Protein AF-A0A2N2PMY2-F1 (afdb_monomer_lite)

Sequence (166 aa):
MKKSNVLTLALCLGAASLAFAAEGQSTLGEQTTQTTVISSRGAGRGGRQASGLGAARLAALKKLTLTDEQKTKLDEIEKSWQEGFKTVQTDMIKMRQESGTTGTLDSRAKMRETLMALDKDVNTKIDAMLTPDQKKELEQQMTESEKMTPRRMRDRNTSAPAAKPE

Foldseek 3Di:
DDDDDDDDDDDDDDDDDDDDDDDDDDDDDDDDDDDDDDDDDDPPPPDPPPCPPLNVLLVLLVVDDDDPVLVVLSVVLVVVLVVLVVVLVVLVVVQCVVVNPQRDPVSVVVSVVSNVVSSVVSVVSNVVSDDPVRVVSSVVSVVVVVVPPDPPVVVVVPPDPPDDDD

pLDDT: mean 72.01, std 19.86, range [36.94, 95.69]

Structure (mmCIF, N/CA/C/O backbone):
data_AF-A0A2N2PMY2-F1
#
_entry.id   AF-A0A2N2PMY2-F1
#
loop_
_atom_site.group_PDB
_atom_site.id
_atom_site.type_symbol
_atom_site.label_atom_id
_atom_site.label_alt_id
_atom_site.label_comp_id
_atom_site.label_asym_id
_atom_site.label_entity_id
_atom_site.label_seq_id
_atom_site.pdbx_PDB_ins_code
_atom_site.Cartn_x
_atom_site.Cartn_y
_atom_site.Cartn_z
_atom_site.occupancy
_atom_site.B_iso_or_equiv
_atom_site.auth_seq_id
_atom_site.auth_comp_id
_atom_site.auth_asym_id
_atom_site.auth_atom_id
_atom_site.pdbx_PDB_model_num
ATOM 1 N N . MET A 1 1 ? -5.188 -40.160 10.493 1.00 41.31 1 MET A N 1
ATOM 2 C CA . MET A 1 1 ? -4.420 -39.998 11.748 1.00 41.31 1 MET A CA 1
ATOM 3 C C . MET A 1 1 ? -4.207 -38.511 11.990 1.00 41.31 1 MET A C 1
ATOM 5 O O . MET A 1 1 ? -3.710 -37.834 11.104 1.00 41.31 1 MET A O 1
ATOM 9 N N . LYS A 1 2 ? -4.684 -38.005 13.132 1.00 51.78 2 LYS A N 1
ATOM 10 C CA . LYS A 1 2 ? -4.637 -36.594 13.548 1.00 51.78 2 LYS A CA 1
ATOM 11 C C . LYS A 1 2 ? -3.333 -36.340 14.313 1.00 51.78 2 LYS A C 1
ATOM 13 O O . LYS A 1 2 ? -3.010 -37.145 15.182 1.00 51.78 2 LYS A O 1
ATOM 18 N N . LYS A 1 3 ? -2.632 -35.234 14.049 1.00 49.62 3 LYS A N 1
ATOM 19 C CA . LYS A 1 3 ? -1.657 -34.653 14.987 1.00 49.62 3 LYS A CA 1
ATOM 20 C C . LYS A 1 3 ? -1.834 -33.137 15.004 1.00 49.62 3 LYS A C 1
ATOM 22 O O . LYS A 1 3 ? -1.459 -32.447 14.064 1.00 49.62 3 LYS A O 1
ATOM 27 N N . SER A 1 4 ? -2.488 -32.675 16.061 1.00 52.38 4 SER A N 1
ATOM 28 C CA . SER A 1 4 ? -2.658 -31.274 16.425 1.00 52.38 4 SER A CA 1
ATOM 29 C C . SER A 1 4 ? -1.414 -30.831 17.190 1.00 52.38 4 SER A C 1
ATOM 31 O O . SER A 1 4 ? -1.088 -31.455 18.196 1.00 52.38 4 SER A O 1
ATOM 33 N N . ASN A 1 5 ? -0.751 -29.761 16.752 1.00 53.84 5 ASN A N 1
ATOM 34 C CA . ASN A 1 5 ? 0.289 -29.102 17.539 1.00 53.84 5 ASN A CA 1
ATOM 35 C C . ASN A 1 5 ? -0.282 -27.802 18.103 1.00 53.84 5 ASN A C 1
ATOM 37 O O . ASN A 1 5 ? -0.413 -26.800 17.407 1.00 53.84 5 ASN A O 1
ATOM 41 N N . VAL A 1 6 ? -0.658 -27.876 19.376 1.00 54.59 6 VAL A N 1
ATOM 42 C CA . VAL A 1 6 ? -0.894 -26.742 20.267 1.00 54.59 6 VAL A CA 1
ATOM 43 C C . VAL A 1 6 ? 0.475 -26.307 20.778 1.00 54.59 6 VAL A C 1
ATOM 45 O O . VAL A 1 6 ? 1.174 -27.130 21.367 1.00 54.59 6 VAL A O 1
ATOM 48 N N . LEU A 1 7 ? 0.864 -25.044 20.590 1.00 56.38 7 LEU A N 1
ATOM 49 C CA . LEU A 1 7 ? 1.899 -24.464 21.442 1.00 56.38 7 LEU A CA 1
ATOM 50 C C . LEU A 1 7 ? 1.668 -22.973 21.696 1.00 56.38 7 LEU A C 1
ATOM 52 O O . LEU A 1 7 ? 1.812 -22.115 20.831 1.00 56.38 7 LEU A O 1
ATOM 56 N N . THR A 1 8 ? 1.273 -22.744 22.939 1.00 49.06 8 THR A N 1
ATOM 57 C CA . THR A 1 8 ? 1.172 -21.514 23.712 1.00 49.06 8 THR A CA 1
ATOM 58 C C . THR A 1 8 ? 2.547 -20.869 23.916 1.00 49.06 8 THR A C 1
ATOM 60 O O . THR A 1 8 ? 3.460 -21.554 24.367 1.00 49.06 8 THR A O 1
ATOM 63 N N . LEU A 1 9 ? 2.688 -19.560 23.682 1.00 48.69 9 LEU A N 1
ATOM 64 C CA . LEU A 1 9 ? 3.747 -18.729 24.285 1.00 48.69 9 LEU A CA 1
ATOM 65 C C . LEU A 1 9 ? 3.313 -17.250 24.195 1.00 48.69 9 LEU A C 1
ATOM 67 O O . LEU A 1 9 ? 3.159 -16.716 23.105 1.00 48.69 9 LEU A O 1
ATOM 71 N N . ALA A 1 10 ? 2.770 -16.677 25.268 1.00 51.47 10 ALA A N 1
ATOM 72 C CA . ALA A 1 10 ? 3.466 -16.023 26.386 1.00 51.47 10 ALA A CA 1
ATOM 73 C C . ALA A 1 10 ? 3.803 -14.541 26.108 1.00 51.47 10 ALA A C 1
ATOM 75 O O . ALA A 1 10 ? 4.805 -14.189 25.498 1.00 51.47 10 ALA A O 1
ATOM 76 N N . LEU A 1 11 ? 2.879 -13.715 26.603 1.00 52.22 11 LEU A N 1
ATOM 77 C CA . LEU A 1 11 ? 2.981 -12.350 27.117 1.00 52.22 11 LEU A CA 1
ATOM 78 C C . LEU A 1 11 ? 4.396 -11.904 27.554 1.00 52.22 11 LEU A C 1
ATOM 80 O O . LEU A 1 11 ? 4.964 -12.504 28.462 1.00 52.22 11 LEU A O 1
ATOM 84 N N . CYS A 1 12 ? 4.869 -10.769 27.031 1.00 45.34 12 CYS A N 1
ATOM 85 C CA . CYS A 1 12 ? 5.844 -9.906 27.707 1.00 45.34 12 CYS A CA 1
ATOM 86 C C . CYS A 1 12 ? 5.437 -8.436 27.534 1.00 45.34 12 CYS A C 1
ATOM 88 O O . CYS A 1 12 ? 5.499 -7.884 26.437 1.00 45.34 12 CYS A O 1
ATOM 90 N N . LEU A 1 13 ? 5.013 -7.827 28.646 1.00 51.50 13 LEU A N 1
ATOM 91 C CA . LEU A 1 13 ? 4.901 -6.382 28.816 1.00 51.50 13 LEU A CA 1
ATOM 92 C C . LEU A 1 13 ? 6.290 -5.737 28.723 1.00 51.50 13 LEU A C 1
ATOM 94 O O . LEU A 1 13 ? 7.246 -6.236 29.313 1.00 51.50 13 LEU A O 1
ATOM 98 N N . GLY A 1 14 ? 6.370 -4.576 28.078 1.00 49.38 14 GLY A N 1
ATOM 99 C CA . GLY A 1 14 ? 7.548 -3.716 28.114 1.00 49.38 14 GLY A CA 1
ATOM 100 C C . GLY A 1 14 ? 7.174 -2.273 27.807 1.00 49.38 14 GLY A C 1
ATOM 101 O O . GLY A 1 14 ? 7.113 -1.880 26.648 1.00 49.38 14 GLY A O 1
ATOM 102 N N . ALA A 1 15 ? 6.897 -1.501 28.857 1.00 51.25 15 ALA A N 1
ATOM 103 C CA . ALA A 1 15 ? 6.740 -0.055 28.797 1.00 51.25 15 ALA A CA 1
ATOM 104 C C . ALA A 1 15 ? 8.112 0.622 28.656 1.00 51.25 15 ALA A C 1
ATOM 106 O O . ALA A 1 15 ? 9.041 0.284 29.388 1.00 51.25 15 ALA A O 1
ATOM 107 N N . ALA A 1 16 ? 8.219 1.617 27.776 1.00 53.38 16 ALA A N 1
ATOM 108 C CA . ALA A 1 16 ? 9.314 2.581 27.797 1.00 53.38 16 ALA A CA 1
ATOM 109 C C . ALA A 1 16 ? 8.811 3.947 27.316 1.00 53.38 16 ALA A C 1
ATOM 111 O O . ALA A 1 16 ? 8.631 4.196 26.126 1.00 53.38 16 ALA A O 1
ATOM 112 N N . SER A 1 17 ? 8.566 4.823 28.285 1.00 49.19 17 SER A N 1
ATOM 113 C CA . SER A 1 17 ? 8.314 6.247 28.101 1.00 49.19 17 SER A CA 1
ATOM 114 C C . SER A 1 17 ? 9.613 6.939 27.686 1.00 49.19 17 SER A C 1
ATOM 116 O O . SER A 1 17 ? 10.589 6.894 28.431 1.00 49.19 17 SER A O 1
ATOM 118 N N . LEU A 1 18 ? 9.621 7.628 26.545 1.00 53.59 18 LEU A N 1
ATOM 119 C CA . LEU A 1 18 ? 10.664 8.598 26.210 1.00 53.59 18 LEU A CA 1
ATOM 120 C C . LEU A 1 18 ? 10.003 9.929 25.863 1.00 53.59 18 LEU A C 1
ATOM 122 O O . LEU A 1 18 ? 9.352 10.085 24.834 1.00 53.59 18 LEU A O 1
ATOM 126 N N . ALA A 1 19 ? 10.161 10.872 26.789 1.00 48.91 19 ALA A N 1
ATOM 127 C CA . ALA A 1 19 ? 9.870 12.277 26.594 1.00 48.91 19 ALA A CA 1
ATOM 128 C C . ALA A 1 19 ? 10.857 12.853 25.572 1.00 48.91 19 ALA A C 1
ATOM 130 O O . ALA A 1 19 ? 12.068 12.703 25.732 1.00 48.91 19 ALA A O 1
ATOM 131 N N 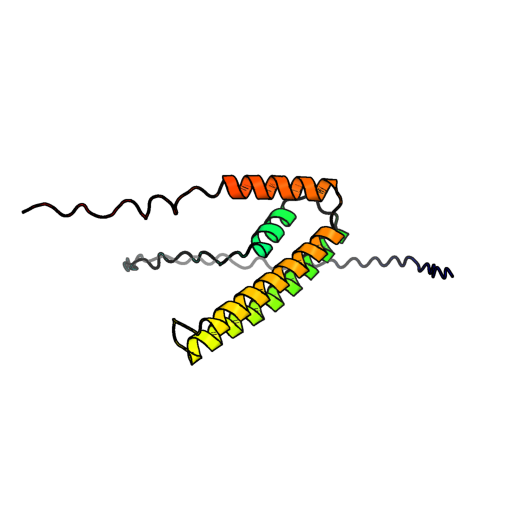. PHE A 1 20 ? 10.340 13.535 24.551 1.00 47.28 20 PHE A N 1
ATOM 132 C CA . PHE A 1 20 ? 11.148 14.367 23.670 1.00 47.28 20 PHE A CA 1
ATOM 133 C C . PHE A 1 20 ? 10.763 15.827 23.903 1.00 47.28 20 PHE A C 1
ATOM 135 O O . PHE A 1 20 ? 9.676 16.268 23.532 1.00 47.28 20 PHE A O 1
ATOM 142 N N . ALA A 1 21 ? 11.656 16.550 24.574 1.00 49.56 21 ALA A N 1
ATOM 143 C CA . ALA A 1 21 ? 11.679 18.001 24.596 1.00 49.56 21 ALA A CA 1
ATOM 144 C C . ALA A 1 21 ? 12.524 18.476 23.404 1.00 49.56 21 ALA A C 1
ATOM 146 O O . ALA A 1 21 ? 13.672 18.067 23.266 1.00 49.56 21 ALA A O 1
ATOM 147 N N . ALA A 1 22 ? 11.944 19.318 22.554 1.00 47.59 22 ALA A N 1
ATOM 148 C CA . ALA A 1 22 ? 12.631 20.121 21.542 1.00 47.59 22 ALA A CA 1
ATOM 149 C C . ALA A 1 22 ? 11.874 21.465 21.523 1.00 47.59 22 ALA A C 1
ATOM 151 O O . ALA A 1 22 ? 10.687 21.489 21.212 1.00 47.59 22 ALA A O 1
ATOM 152 N N . GLU A 1 23 ? 12.343 22.528 22.176 1.00 41.75 23 GLU A N 1
ATOM 153 C CA . GLU A 1 23 ? 13.516 23.364 21.881 1.00 41.75 23 GLU A CA 1
ATOM 154 C C . GLU A 1 23 ? 13.316 24.243 20.631 1.00 41.75 23 GLU A C 1
ATOM 156 O O . GLU A 1 23 ? 13.137 23.750 19.522 1.00 41.75 23 GLU A O 1
ATOM 161 N N . GLY A 1 24 ? 13.364 25.565 20.848 1.00 41.62 24 GLY A N 1
ATOM 162 C CA . GLY A 1 24 ? 13.806 26.538 19.844 1.00 41.62 24 GLY A CA 1
ATOM 163 C C . GLY A 1 24 ? 12.738 27.278 19.032 1.00 41.62 24 GLY A C 1
ATOM 164 O O . GLY A 1 24 ? 12.568 27.018 17.846 1.00 41.62 24 GLY A O 1
ATOM 165 N N . GLN A 1 25 ? 12.103 28.300 19.620 1.00 44.12 25 GLN A N 1
ATOM 166 C CA . GLN A 1 25 ? 11.559 29.426 18.849 1.00 44.12 25 GLN A CA 1
ATOM 167 C C . GLN A 1 25 ? 12.721 30.311 18.373 1.00 44.12 25 GLN A C 1
ATOM 169 O O . GLN A 1 25 ? 13.338 31.007 19.178 1.00 44.12 25 GLN A O 1
ATOM 174 N N . SER A 1 26 ? 12.986 30.322 17.067 1.00 40.59 26 SER A N 1
ATOM 175 C CA . SER A 1 26 ? 13.887 31.286 16.433 1.00 40.59 26 SER A CA 1
ATOM 176 C C . SER A 1 26 ? 13.110 32.263 15.551 1.00 40.59 26 SER A C 1
ATOM 178 O O . SER A 1 26 ? 12.557 31.902 14.518 1.00 40.59 26 SER A O 1
ATOM 180 N N . THR A 1 27 ? 13.125 33.514 16.017 1.00 36.94 27 THR A N 1
ATOM 181 C CA . THR A 1 27 ? 13.368 34.759 15.266 1.00 36.94 27 THR A CA 1
ATOM 182 C C . THR A 1 27 ? 12.469 35.103 14.075 1.00 36.94 27 THR A C 1
ATOM 184 O O . THR A 1 27 ? 12.632 34.601 12.965 1.00 36.94 27 THR A O 1
ATOM 187 N N . LEU A 1 28 ? 11.622 36.112 14.311 1.00 44.31 28 LEU A N 1
ATOM 188 C CA . LEU A 1 28 ? 11.096 37.032 13.304 1.00 44.31 28 LEU A CA 1
ATOM 189 C C . LEU A 1 28 ? 12.248 37.736 12.569 1.00 44.31 28 LEU A C 1
ATOM 191 O O . LEU A 1 28 ? 13.043 38.443 13.185 1.00 44.31 28 LEU A O 1
ATOM 195 N N . GLY A 1 29 ? 12.300 37.551 11.252 1.00 42.66 29 GLY A N 1
ATOM 196 C CA . GLY A 1 29 ? 13.111 38.326 10.321 1.00 42.66 29 GLY A CA 1
ATOM 197 C C . GLY A 1 29 ? 12.201 38.963 9.278 1.00 42.66 29 GLY A C 1
ATOM 198 O O . GLY A 1 29 ? 11.622 38.277 8.441 1.00 42.66 29 GLY A O 1
ATOM 199 N N . GLU A 1 30 ? 12.058 40.275 9.377 1.00 47.69 30 GLU A N 1
ATOM 200 C CA . GLU A 1 30 ? 11.347 41.159 8.462 1.00 47.69 30 GLU A CA 1
ATOM 201 C C . GLU A 1 30 ? 12.137 41.269 7.145 1.00 47.69 30 GLU A C 1
ATOM 203 O O . GLU A 1 30 ? 13.304 41.661 7.152 1.00 47.69 30 GLU A O 1
ATOM 208 N N . GLN A 1 31 ? 11.532 40.904 6.009 1.00 46.31 31 GLN A N 1
ATOM 209 C CA . GLN A 1 31 ? 12.077 41.223 4.686 1.00 46.31 31 GLN A CA 1
ATOM 210 C C . GLN A 1 31 ? 10.986 41.742 3.747 1.00 46.31 31 GLN A C 1
ATOM 212 O O . GLN A 1 31 ? 10.071 41.036 3.321 1.00 46.31 31 GLN A O 1
ATOM 217 N N . THR A 1 32 ? 11.146 43.022 3.433 1.00 45.38 32 THR A N 1
ATOM 218 C CA . THR A 1 32 ? 10.490 43.830 2.410 1.00 45.38 32 THR A CA 1
ATOM 219 C C . THR A 1 32 ? 10.443 43.121 1.056 1.00 45.38 32 THR A C 1
ATOM 221 O O . THR A 1 32 ? 11.474 42.787 0.475 1.00 45.38 32 THR A O 1
ATOM 224 N N . THR A 1 33 ? 9.240 42.932 0.516 1.00 40.31 33 THR A N 1
ATOM 225 C CA . THR A 1 33 ? 9.009 42.372 -0.821 1.00 40.31 33 THR A CA 1
ATOM 226 C C . THR A 1 33 ? 8.949 43.497 -1.854 1.00 40.31 33 THR A C 1
ATOM 228 O O . THR A 1 33 ? 8.004 44.282 -1.881 1.00 40.31 33 THR A O 1
ATOM 231 N N . GLN A 1 34 ? 9.953 43.568 -2.732 1.00 44.25 34 GLN A N 1
ATOM 232 C CA . GLN A 1 34 ? 9.821 44.249 -4.019 1.00 44.25 34 GLN A CA 1
ATOM 233 C C . GLN A 1 34 ? 9.182 43.283 -5.020 1.00 44.25 34 GLN A C 1
ATOM 235 O O . GLN A 1 34 ? 9.707 42.210 -5.317 1.00 44.25 34 GLN A O 1
ATOM 240 N N . THR A 1 35 ? 8.011 43.675 -5.507 1.00 42.78 35 THR A N 1
ATOM 241 C CA . THR A 1 35 ? 7.214 42.962 -6.501 1.00 42.78 35 THR A CA 1
ATOM 242 C C . THR A 1 35 ? 7.852 43.091 -7.883 1.00 42.78 35 THR A C 1
ATOM 244 O O . THR A 1 35 ? 7.684 44.107 -8.554 1.00 42.78 35 THR A O 1
ATOM 247 N N . THR A 1 36 ? 8.522 42.035 -8.342 1.00 43.72 36 THR A N 1
ATOM 248 C CA . THR A 1 36 ? 8.837 41.840 -9.765 1.00 43.72 36 THR A CA 1
ATOM 249 C C . THR A 1 36 ? 7.886 40.786 -10.319 1.00 43.72 36 THR A C 1
ATOM 251 O O . THR A 1 36 ? 7.997 39.598 -10.019 1.00 43.72 36 THR A O 1
ATOM 254 N N . VAL A 1 37 ? 6.915 41.232 -11.117 1.00 52.34 37 VAL A N 1
ATOM 255 C CA . VAL A 1 37 ? 5.946 40.374 -11.807 1.00 52.34 37 VAL A CA 1
ATOM 256 C C . VAL A 1 37 ? 6.659 39.648 -12.949 1.00 52.34 37 VAL A C 1
ATOM 258 O O . VAL A 1 37 ? 6.775 40.165 -14.056 1.00 52.34 37 VAL A O 1
ATOM 261 N N . ILE A 1 38 ? 7.150 38.438 -12.682 1.00 4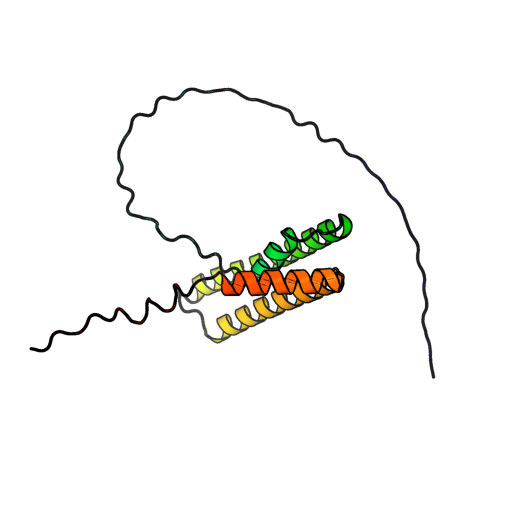8.97 38 ILE A N 1
ATOM 262 C CA . ILE A 1 38 ? 7.566 37.488 -13.719 1.00 48.97 38 ILE A CA 1
ATOM 263 C C . ILE A 1 38 ? 6.386 36.551 -13.961 1.00 48.97 38 ILE A C 1
ATOM 265 O O . ILE A 1 38 ? 6.032 35.727 -13.120 1.00 48.97 38 ILE A O 1
ATOM 269 N N . SER A 1 39 ? 5.767 36.694 -15.131 1.00 54.47 39 SER A N 1
ATOM 270 C CA . SER A 1 39 ? 4.718 35.815 -15.639 1.00 54.47 39 SER A CA 1
ATOM 271 C C . SER A 1 39 ? 5.247 34.385 -15.806 1.00 54.47 39 SER A C 1
ATOM 273 O O . SER A 1 39 ? 5.840 34.037 -16.832 1.00 54.47 39 SER A O 1
ATOM 275 N N . SER A 1 40 ? 5.025 33.534 -14.809 1.00 50.19 40 SER A N 1
ATOM 276 C CA . SER A 1 40 ? 5.233 32.094 -14.919 1.00 50.19 40 SER A CA 1
ATOM 277 C C . SER A 1 40 ? 4.101 31.480 -15.749 1.00 50.19 40 SER A C 1
ATOM 279 O O . SER A 1 40 ? 2.969 31.295 -15.304 1.00 50.19 40 SER A O 1
ATOM 281 N N . ARG A 1 41 ? 4.420 31.161 -17.011 1.00 47.16 41 ARG A N 1
ATOM 282 C CA . ARG A 1 41 ? 3.638 30.240 -17.847 1.00 47.16 41 ARG A CA 1
ATOM 283 C C . ARG A 1 41 ? 3.366 28.968 -17.047 1.00 47.16 41 ARG A C 1
ATOM 285 O O . ARG A 1 41 ? 4.285 28.351 -16.515 1.00 47.16 41 ARG A O 1
ATOM 292 N N . GLY A 1 42 ? 2.089 28.611 -16.962 1.00 49.25 42 GLY A N 1
ATOM 293 C CA . GLY A 1 42 ? 1.577 27.611 -16.042 1.00 49.25 42 GLY A CA 1
ATOM 294 C C . GLY A 1 42 ? 2.264 26.253 -16.154 1.00 49.25 42 GLY A C 1
ATOM 295 O O . GLY A 1 42 ? 2.027 25.492 -17.089 1.00 49.25 42 GLY A O 1
ATOM 296 N N . ALA A 1 43 ? 2.995 25.888 -15.105 1.00 41.75 43 ALA A N 1
ATOM 297 C CA . ALA A 1 43 ? 3.271 24.502 -14.749 1.00 41.75 43 ALA A CA 1
ATOM 298 C C . ALA A 1 43 ? 2.024 23.891 -14.078 1.00 41.75 43 ALA A C 1
ATOM 300 O O . ALA A 1 43 ? 2.055 23.379 -12.964 1.00 41.75 43 ALA A O 1
ATOM 301 N N . GLY A 1 44 ? 0.883 23.964 -14.765 1.00 48.09 44 GLY A N 1
ATOM 302 C CA . GLY A 1 44 ? -0.365 23.321 -14.370 1.00 48.09 44 GLY A CA 1
ATOM 303 C C . GLY A 1 44 ? -0.328 21.833 -14.699 1.0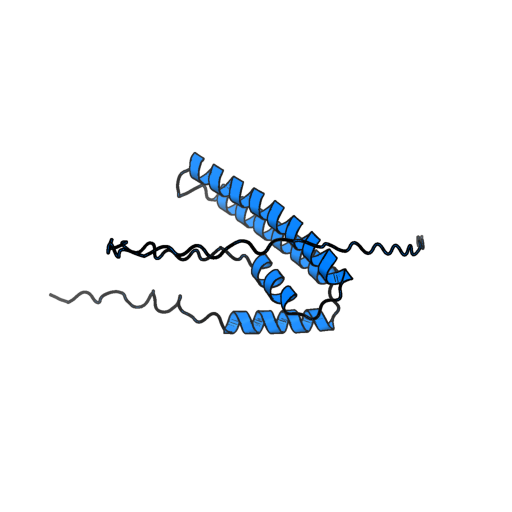0 48.09 44 GLY A C 1
ATOM 304 O O . GLY A 1 44 ? -1.129 21.345 -15.489 1.00 48.09 44 GLY A O 1
ATOM 305 N N . ARG A 1 45 ? 0.624 21.094 -14.128 1.00 43.16 45 ARG A N 1
ATOM 306 C CA . ARG A 1 45 ? 0.634 19.629 -14.174 1.00 43.16 45 ARG A CA 1
ATOM 307 C C . ARG A 1 45 ? 0.621 19.120 -12.744 1.00 43.16 45 ARG A C 1
ATOM 309 O O . ARG A 1 45 ? 1.576 18.522 -12.266 1.00 43.16 45 ARG A O 1
ATOM 316 N N . GLY A 1 46 ? -0.496 19.406 -12.069 1.00 38.84 46 GLY A N 1
ATOM 317 C CA . GLY A 1 46 ? -0.856 18.782 -10.804 1.00 38.84 46 GLY A CA 1
ATOM 318 C C . GLY A 1 46 ? -0.739 17.278 -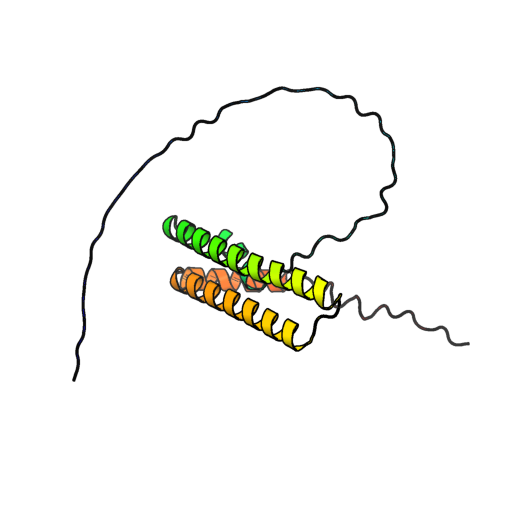10.982 1.00 38.84 46 GLY A C 1
ATOM 319 O O . GLY A 1 46 ? -1.519 16.667 -11.718 1.00 38.84 46 GLY A O 1
ATOM 320 N N . GLY A 1 47 ? 0.313 16.721 -10.389 1.00 39.12 47 GLY A N 1
ATOM 321 C CA . GLY A 1 47 ? 0.579 15.303 -10.391 1.00 39.12 47 GLY A CA 1
ATOM 322 C C . GLY A 1 47 ? -0.630 14.624 -9.788 1.00 39.12 47 GLY A C 1
ATOM 323 O O . GLY A 1 47 ? -0.812 14.623 -8.575 1.00 39.12 47 GLY A O 1
ATOM 324 N N . ARG A 1 48 ? -1.459 14.021 -10.641 1.00 45.00 48 ARG A N 1
ATOM 325 C CA . ARG A 1 48 ? -2.217 12.851 -10.229 1.00 45.00 48 ARG A CA 1
ATOM 326 C C . ARG A 1 48 ? -1.150 11.816 -9.916 1.00 45.00 48 ARG A C 1
ATOM 328 O O . ARG A 1 48 ? -0.740 11.073 -10.804 1.00 45.00 48 ARG A O 1
ATOM 335 N N . GLN A 1 49 ? -0.623 11.862 -8.689 1.00 45.03 49 GLN A N 1
ATOM 336 C CA . GLN A 1 49 ? 0.062 10.728 -8.099 1.00 45.03 49 GLN A CA 1
ATOM 337 C C . GLN A 1 49 ? -0.831 9.551 -8.432 1.00 45.03 49 GLN A C 1
ATOM 339 O O . GLN A 1 49 ? -2.035 9.592 -8.160 1.00 45.03 49 GLN A O 1
ATOM 344 N N . ALA A 1 50 ? -0.267 8.596 -9.159 1.00 42.50 50 ALA A N 1
ATOM 345 C CA . ALA A 1 50 ? -0.904 7.334 -9.441 1.00 42.50 50 ALA A CA 1
ATOM 346 C C . ALA A 1 50 ? -1.137 6.663 -8.084 1.00 42.50 50 ALA A C 1
ATOM 348 O O . ALA A 1 50 ? -0.327 5.870 -7.623 1.00 42.50 50 ALA A O 1
ATOM 349 N N . SER A 1 51 ? -2.196 7.079 -7.392 1.00 50.53 51 SER A N 1
ATOM 350 C CA . SER A 1 51 ? -2.687 6.424 -6.198 1.00 50.53 51 SER A CA 1
ATOM 351 C C . SER A 1 51 ? -3.300 5.143 -6.714 1.00 50.53 51 SER A C 1
ATOM 353 O O . SER A 1 51 ? -4.439 5.126 -7.179 1.00 50.53 51 SER A O 1
ATOM 355 N N . GLY A 1 52 ? -2.472 4.099 -6.742 1.00 62.56 52 GLY A N 1
ATOM 356 C CA . GLY A 1 52 ? -2.936 2.735 -6.911 1.00 62.56 52 GLY A CA 1
ATOM 357 C C . GLY A 1 52 ? -3.993 2.410 -5.858 1.00 62.56 52 GLY A C 1
ATOM 358 O O . GLY A 1 52 ? -4.149 3.126 -4.862 1.00 62.56 52 GLY A O 1
ATOM 359 N N . LEU A 1 53 ? -4.728 1.326 -6.088 1.00 61.59 53 LEU A N 1
ATOM 360 C CA . LEU A 1 53 ? -5.819 0.906 -5.214 1.00 61.59 53 LEU A CA 1
ATOM 361 C C . LEU A 1 53 ? -5.335 0.748 -3.757 1.00 61.59 53 LEU A C 1
ATOM 363 O O . LEU A 1 53 ? -6.043 1.143 -2.829 1.00 61.59 53 LEU A O 1
ATOM 367 N N . GLY A 1 54 ? -4.098 0.270 -3.563 1.00 71.94 54 GLY A N 1
ATOM 368 C CA . GLY A 1 54 ? -3.459 0.163 -2.249 1.00 71.94 54 GLY A CA 1
ATOM 369 C C . GLY A 1 54 ? -3.297 1.500 -1.514 1.00 71.94 54 GLY A C 1
ATOM 370 O O . GLY A 1 54 ? -3.616 1.590 -0.330 1.00 71.94 54 GLY A O 1
ATOM 371 N N . ALA A 1 55 ? -2.900 2.572 -2.206 1.00 76.62 55 ALA A N 1
ATOM 372 C CA . ALA A 1 55 ? -2.722 3.893 -1.592 1.00 76.62 55 ALA A CA 1
ATOM 373 C C . ALA A 1 55 ? -4.053 4.493 -1.111 1.00 76.62 55 ALA A C 1
ATOM 375 O O . ALA A 1 55 ? -4.126 5.083 -0.032 1.00 76.62 55 ALA A O 1
ATOM 376 N N . ALA A 1 56 ? -5.120 4.311 -1.894 1.00 82.12 56 ALA A N 1
ATOM 377 C CA . ALA A 1 56 ? -6.456 4.766 -1.521 1.00 82.12 56 ALA A CA 1
ATOM 378 C C . ALA A 1 56 ? -6.977 4.029 -0.277 1.00 82.12 56 ALA A C 1
ATOM 380 O O . ALA A 1 56 ? -7.531 4.659 0.626 1.00 82.12 56 ALA A O 1
ATOM 381 N N . ARG A 1 57 ? -6.745 2.711 -0.192 1.00 85.50 57 ARG A N 1
ATOM 382 C CA . ARG A 1 57 ? -7.137 1.906 0.973 1.00 85.50 57 ARG A CA 1
ATOM 383 C C . ARG A 1 57 ? -6.365 2.314 2.228 1.00 85.50 57 ARG A C 1
ATOM 385 O O . ARG A 1 57 ? -6.986 2.526 3.264 1.00 85.50 57 ARG A O 1
ATOM 392 N N . LEU A 1 58 ? -5.046 2.503 2.136 1.00 87.31 58 LEU A N 1
ATOM 393 C CA . LEU A 1 58 ? -4.227 3.000 3.253 1.00 87.31 58 LEU A CA 1
ATOM 394 C C . LEU A 1 58 ? -4.701 4.379 3.744 1.00 87.31 58 LEU A C 1
ATOM 396 O O . LEU A 1 58 ? -4.789 4.615 4.947 1.00 87.31 58 LEU A O 1
ATOM 400 N N . ALA A 1 59 ? -5.070 5.277 2.828 1.00 86.88 59 ALA A N 1
ATOM 401 C CA . ALA A 1 59 ? -5.611 6.586 3.185 1.00 86.88 59 ALA A CA 1
ATOM 402 C C . ALA A 1 59 ? -6.982 6.501 3.881 1.00 86.88 59 ALA A C 1
ATOM 404 O O . ALA A 1 59 ? -7.262 7.304 4.771 1.00 86.88 59 ALA A O 1
ATOM 405 N N . ALA A 1 60 ? -7.831 5.542 3.501 1.00 89.19 60 ALA A N 1
ATOM 406 C CA . ALA A 1 60 ? -9.109 5.301 4.168 1.00 89.19 60 ALA A CA 1
ATOM 407 C C . ALA A 1 60 ? -8.915 4.730 5.584 1.00 89.19 60 ALA A C 1
ATOM 409 O O . ALA A 1 60 ? -9.560 5.188 6.520 1.00 89.19 60 ALA A O 1
ATOM 410 N N . LEU A 1 61 ? -7.948 3.827 5.785 1.00 90.25 61 LEU A N 1
ATOM 411 C CA . LEU A 1 61 ? -7.628 3.281 7.112 1.00 90.25 61 LEU A CA 1
ATOM 412 C C . LEU A 1 61 ? -7.241 4.351 8.134 1.00 90.25 61 LEU A C 1
ATOM 414 O O . LEU A 1 61 ? -7.620 4.245 9.295 1.00 90.25 61 LEU A O 1
ATOM 418 N N . LYS A 1 62 ? -6.543 5.410 7.705 1.00 87.38 62 LYS A N 1
ATOM 419 C CA . LYS A 1 62 ? -6.173 6.542 8.575 1.00 87.38 62 LYS A CA 1
ATOM 420 C C . LYS A 1 62 ? -7.380 7.331 9.101 1.00 87.38 62 LYS A C 1
ATOM 422 O O . LYS A 1 62 ? -7.223 8.123 10.024 1.00 87.38 62 LYS A O 1
ATOM 427 N N . LYS A 1 63 ? -8.568 7.136 8.517 1.00 88.06 63 LYS A N 1
ATOM 428 C CA . LYS A 1 63 ? -9.829 7.751 8.959 1.00 88.06 63 LYS A CA 1
ATOM 429 C C . LYS A 1 63 ? -10.632 6.860 9.905 1.00 88.06 63 LYS A C 1
ATOM 431 O O . LYS A 1 63 ? -11.595 7.343 10.490 1.00 88.06 63 LYS A O 1
ATOM 436 N N . LEU A 1 64 ? -10.270 5.584 10.037 1.00 90.62 64 LEU A N 1
ATOM 437 C CA . LEU A 1 64 ? -10.916 4.664 10.966 1.00 90.62 64 LEU A CA 1
ATOM 438 C C . LEU A 1 64 ? -10.362 4.835 12.378 1.00 90.62 64 LEU A C 1
ATOM 440 O O . LEU A 1 64 ? -9.209 5.217 12.592 1.00 90.62 64 LEU A O 1
ATOM 444 N N . THR A 1 65 ? -11.179 4.469 13.356 1.00 92.31 65 THR A N 1
ATOM 445 C CA . THR A 1 65 ? -10.757 4.324 14.747 1.00 92.31 65 THR A CA 1
ATOM 446 C C . THR A 1 65 ? -9.959 3.026 14.907 1.00 92.31 65 THR A C 1
ATOM 448 O O . THR A 1 65 ? -10.491 1.946 15.164 1.00 92.31 65 THR A O 1
ATOM 451 N N . LEU A 1 66 ? -8.645 3.129 14.707 1.00 93.69 66 LEU A N 1
ATOM 452 C CA . LEU A 1 66 ? -7.692 2.038 14.926 1.00 93.69 66 LEU A CA 1
ATOM 453 C C . LEU A 1 66 ? -7.137 2.075 16.355 1.00 93.69 66 LEU A C 1
ATOM 455 O O . LEU A 1 66 ? -6.898 3.154 16.907 1.00 93.69 66 LEU A O 1
ATOM 459 N N . THR A 1 67 ? -6.884 0.901 16.935 1.00 95.62 67 THR A N 1
ATOM 460 C CA . THR A 1 67 ? -6.132 0.795 18.196 1.00 95.62 67 THR A CA 1
ATOM 461 C C . THR A 1 67 ? -4.664 1.169 17.980 1.00 95.62 67 THR A C 1
ATOM 463 O O . THR A 1 67 ? -4.171 1.143 16.851 1.00 95.62 67 THR A O 1
ATOM 466 N N . ASP A 1 68 ? -3.930 1.492 19.044 1.00 95.69 68 ASP A N 1
ATOM 467 C CA . ASP A 1 68 ? -2.516 1.869 18.907 1.00 95.69 68 ASP A CA 1
ATOM 468 C C . ASP A 1 68 ? -1.655 0.715 18.369 1.00 95.69 68 ASP A C 1
ATOM 470 O O . ASP A 1 68 ? -0.787 0.930 17.528 1.00 95.69 68 ASP A O 1
ATOM 474 N N . GLU A 1 69 ? -1.973 -0.530 18.736 1.00 94.31 69 GLU A N 1
ATOM 475 C CA . GLU A 1 69 ? -1.336 -1.718 18.153 1.00 94.31 69 GLU A CA 1
ATOM 476 C C . GLU A 1 69 ? -1.612 -1.855 16.647 1.00 94.31 69 GLU A C 1
ATOM 478 O O . GLU A 1 69 ? -0.723 -2.222 15.876 1.00 94.31 69 GLU A O 1
ATOM 483 N N . GLN A 1 70 ? -2.843 -1.560 16.210 1.00 94.38 70 GLN A N 1
ATOM 484 C CA . GLN A 1 70 ? -3.208 -1.570 14.792 1.00 94.38 70 GLN A CA 1
ATOM 485 C C . GLN A 1 70 ? -2.507 -0.440 14.028 1.00 94.38 70 GLN A C 1
ATOM 487 O O . GLN A 1 70 ? -2.076 -0.658 12.900 1.00 94.38 70 GLN A O 1
ATOM 492 N N . LYS A 1 71 ? -2.336 0.743 14.631 1.00 94.62 71 LYS A N 1
ATOM 493 C CA . LYS A 1 71 ? -1.587 1.852 14.016 1.00 94.62 71 LYS A CA 1
ATOM 494 C C . LYS A 1 71 ? -0.125 1.483 13.788 1.00 94.62 71 LYS A C 1
ATOM 496 O O . LYS A 1 71 ? 0.360 1.664 12.679 1.00 94.62 71 LYS A O 1
ATOM 501 N N . THR A 1 72 ? 0.543 0.883 14.774 1.00 95.62 72 THR A N 1
ATOM 502 C CA . THR A 1 72 ? 1.938 0.436 14.614 1.00 95.62 72 THR A CA 1
ATOM 503 C C . THR A 1 72 ? 2.078 -0.576 13.476 1.00 95.62 72 THR A C 1
ATOM 505 O O . THR A 1 72 ? 2.953 -0.437 12.624 1.00 95.62 72 THR A O 1
ATOM 508 N N . LYS A 1 73 ? 1.171 -1.561 13.394 1.00 94.44 73 LYS A N 1
ATOM 509 C CA . LYS A 1 73 ? 1.151 -2.527 12.281 1.00 94.44 73 LYS A CA 1
ATOM 510 C C . LYS A 1 73 ? 0.853 -1.858 10.940 1.00 94.44 73 LYS A C 1
ATOM 512 O O . LYS A 1 73 ? 1.439 -2.229 9.927 1.00 94.44 73 LYS A O 1
ATOM 517 N N . LEU A 1 74 ? -0.048 -0.876 10.917 1.00 93.88 74 LEU A N 1
ATOM 518 C CA . LEU A 1 74 ? -0.354 -0.111 9.712 1.00 93.88 74 LEU A CA 1
ATOM 519 C C . LEU A 1 74 ? 0.868 0.675 9.224 1.00 93.88 74 LEU A C 1
ATOM 521 O O . LEU A 1 74 ? 1.128 0.672 8.025 1.00 93.88 74 LEU A O 1
ATOM 525 N N . ASP A 1 75 ? 1.636 1.280 10.128 1.00 94.00 75 ASP A N 1
ATOM 526 C CA . ASP A 1 75 ? 2.862 2.005 9.787 1.00 94.00 75 ASP A CA 1
ATOM 527 C C . ASP A 1 75 ? 3.928 1.070 9.194 1.00 94.00 75 ASP A C 1
ATOM 529 O O . ASP A 1 75 ? 4.611 1.430 8.233 1.00 94.00 75 ASP A O 1
ATOM 533 N N . GLU A 1 76 ? 4.066 -0.150 9.719 1.00 94.81 76 GLU A N 1
ATOM 534 C CA . GLU A 1 76 ? 4.947 -1.179 9.149 1.00 94.81 76 GLU A CA 1
ATOM 535 C C . GLU A 1 76 ? 4.489 -1.611 7.748 1.00 94.81 76 GLU A C 1
ATOM 537 O O . GLU A 1 76 ? 5.300 -1.695 6.820 1.00 94.81 76 GLU A O 1
ATOM 542 N N . ILE A 1 77 ? 3.182 -1.834 7.569 1.00 92.56 77 ILE A N 1
ATOM 543 C CA . ILE A 1 77 ? 2.592 -2.160 6.265 1.00 92.56 77 ILE A CA 1
ATOM 544 C C . ILE A 1 77 ? 2.837 -1.012 5.279 1.00 92.56 77 ILE A C 1
ATOM 546 O O . ILE A 1 77 ? 3.302 -1.265 4.167 1.00 92.56 77 ILE A O 1
ATOM 550 N N . GLU A 1 78 ? 2.587 0.237 5.679 1.00 91.88 78 GLU A N 1
ATOM 551 C CA . GLU A 1 78 ? 2.797 1.423 4.846 1.00 91.88 78 GLU A CA 1
ATOM 552 C C . GLU A 1 78 ? 4.266 1.567 4.441 1.00 91.88 78 GLU A C 1
ATOM 554 O O . GLU A 1 78 ? 4.543 1.774 3.260 1.00 91.88 78 GLU A O 1
ATOM 559 N N . LYS A 1 79 ? 5.214 1.384 5.369 1.00 93.50 79 LYS A N 1
ATOM 560 C CA . LYS A 1 79 ? 6.652 1.394 5.052 1.00 93.50 79 LYS A CA 1
ATOM 561 C C . LYS A 1 79 ? 7.012 0.318 4.031 1.00 93.50 79 LYS A C 1
ATOM 563 O O . LYS A 1 79 ? 7.633 0.635 3.018 1.00 93.50 79 LYS A O 1
ATOM 568 N N . SER A 1 80 ? 6.562 -0.922 4.241 1.00 91.50 80 SER A N 1
ATOM 569 C CA . SER A 1 80 ? 6.844 -2.027 3.313 1.00 91.50 80 SER A CA 1
ATOM 570 C C . SER A 1 80 ? 6.259 -1.782 1.915 1.00 91.50 80 SER A C 1
ATOM 572 O O . SER A 1 80 ? 6.915 -2.034 0.902 1.00 91.50 80 SER A O 1
ATOM 574 N N . TRP A 1 81 ? 5.052 -1.211 1.844 1.00 91.00 81 TRP A N 1
ATOM 575 C CA . TRP A 1 81 ? 4.422 -0.827 0.586 1.00 91.00 81 TRP A CA 1
ATOM 576 C C . TRP A 1 81 ? 5.186 0.303 -0.102 1.00 91.00 81 TRP A C 1
ATOM 578 O O . TRP A 1 81 ? 5.449 0.220 -1.299 1.00 91.00 81 TRP A O 1
ATOM 588 N N . GLN A 1 82 ? 5.588 1.338 0.640 1.00 91.12 82 GLN A N 1
ATOM 589 C CA . GLN A 1 82 ? 6.368 2.453 0.103 1.00 91.12 82 GLN A CA 1
ATOM 590 C C . GLN A 1 82 ? 7.721 1.988 -0.446 1.00 91.12 82 GLN A C 1
ATOM 592 O O . GLN A 1 82 ? 8.142 2.461 -1.501 1.00 91.12 82 GLN A O 1
ATOM 597 N N . GLU A 1 83 ? 8.403 1.068 0.234 1.00 92.69 83 GLU A N 1
ATOM 598 C CA . GLU A 1 83 ? 9.657 0.475 -0.239 1.00 92.69 83 GLU A CA 1
ATOM 599 C C . GLU A 1 83 ? 9.450 -0.329 -1.526 1.00 92.69 83 GLU A C 1
ATOM 601 O O . GLU A 1 83 ? 10.135 -0.079 -2.521 1.00 92.69 83 GLU A O 1
ATOM 606 N N . GLY A 1 84 ? 8.453 -1.220 -1.557 1.00 90.50 84 GLY A N 1
ATOM 607 C CA . GLY A 1 84 ? 8.104 -1.972 -2.765 1.00 90.50 84 GLY A CA 1
ATOM 608 C C . GLY A 1 84 ? 7.724 -1.055 -3.930 1.00 90.50 84 GLY A C 1
ATOM 609 O O . GLY A 1 84 ? 8.186 -1.236 -5.058 1.00 90.50 84 GLY A O 1
ATOM 610 N N . PHE A 1 85 ? 6.951 -0.006 -3.653 1.00 90.12 85 PHE A N 1
ATOM 611 C CA . PHE A 1 85 ? 6.544 0.974 -4.651 1.00 90.12 85 PHE A CA 1
ATOM 612 C C . PHE A 1 85 ? 7.728 1.796 -5.181 1.00 90.12 85 PHE A C 1
ATOM 614 O O . PHE A 1 85 ? 7.810 2.027 -6.386 1.00 90.12 85 PHE A O 1
ATOM 621 N N . LYS A 1 86 ? 8.683 2.195 -4.327 1.00 91.62 86 LYS A N 1
ATOM 622 C CA . LYS A 1 86 ? 9.923 2.874 -4.755 1.00 91.62 86 LYS A CA 1
ATOM 623 C C . LYS A 1 86 ? 10.749 2.006 -5.698 1.00 91.62 86 LYS A C 1
ATOM 625 O O . LYS A 1 86 ? 11.292 2.532 -6.672 1.00 91.62 86 LYS A O 1
ATOM 630 N N . THR A 1 87 ? 10.821 0.699 -5.450 1.00 90.88 87 THR A N 1
ATOM 631 C CA . THR A 1 87 ? 11.488 -0.243 -6.359 1.00 90.88 87 THR A CA 1
ATOM 632 C C . THR A 1 87 ? 10.803 -0.246 -7.721 1.00 90.88 87 THR A C 1
ATOM 634 O O . THR A 1 87 ? 11.451 0.025 -8.729 1.00 90.88 87 THR A O 1
ATOM 637 N N . VAL A 1 88 ? 9.474 -0.403 -7.755 1.00 88.94 88 VAL A N 1
ATOM 638 C CA . VAL A 1 88 ? 8.703 -0.360 -9.010 1.00 88.94 88 VAL A CA 1
ATOM 639 C C . VAL A 1 88 ? 8.863 0.982 -9.733 1.00 88.94 88 VAL A C 1
ATOM 641 O O . VAL A 1 88 ? 9.008 1.024 -10.955 1.00 88.94 88 VAL A O 1
ATOM 644 N N . GLN A 1 89 ? 8.866 2.094 -8.997 1.00 88.38 89 GLN A N 1
ATOM 645 C CA . GLN A 1 89 ? 9.076 3.428 -9.553 1.00 88.38 89 GLN A CA 1
ATOM 646 C C . GLN A 1 89 ? 10.480 3.582 -10.153 1.00 88.38 89 GLN A C 1
ATOM 648 O O . GLN A 1 89 ? 10.639 4.183 -11.217 1.00 88.38 89 GLN A O 1
ATOM 653 N N . THR A 1 90 ? 11.496 3.031 -9.494 1.00 91.25 90 THR A N 1
ATOM 654 C CA . THR A 1 90 ? 12.876 3.036 -9.988 1.00 91.25 90 THR A CA 1
ATOM 655 C C . THR A 1 90 ? 12.990 2.215 -11.269 1.00 91.25 90 THR A C 1
ATOM 657 O O . THR A 1 90 ? 13.563 2.691 -12.250 1.00 91.25 90 THR A O 1
ATOM 660 N N . ASP A 1 91 ? 12.364 1.039 -11.309 1.00 87.00 91 ASP A N 1
ATOM 661 C CA . ASP A 1 91 ? 12.315 0.197 -12.505 1.00 87.00 91 ASP A CA 1
ATOM 662 C C . ASP A 1 91 ? 11.559 0.891 -13.647 1.00 87.00 91 ASP A C 1
ATOM 664 O O . ASP A 1 91 ? 12.001 0.865 -14.795 1.00 87.00 91 ASP A O 1
ATOM 668 N N . MET A 1 92 ? 10.469 1.607 -13.343 1.00 85.00 92 MET A N 1
ATOM 669 C CA . MET A 1 92 ? 9.767 2.473 -14.300 1.00 85.00 92 MET A CA 1
ATOM 670 C C . MET A 1 92 ? 10.688 3.513 -14.936 1.00 85.00 92 MET A C 1
ATOM 672 O O . MET A 1 92 ? 10.632 3.731 -16.149 1.00 85.00 92 MET A O 1
ATOM 676 N N . ILE A 1 93 ? 11.491 4.193 -14.116 1.00 87.94 93 ILE A N 1
ATOM 677 C CA . ILE A 1 93 ? 12.410 5.235 -14.578 1.00 87.94 93 ILE A CA 1
ATOM 678 C C . ILE A 1 93 ? 13.490 4.616 -15.466 1.00 87.94 93 ILE A C 1
ATOM 680 O O . ILE A 1 93 ? 13.708 5.123 -16.566 1.00 87.94 93 ILE A O 1
ATOM 684 N N . LYS A 1 94 ? 14.097 3.501 -15.041 1.00 88.38 94 LYS A N 1
ATOM 685 C CA . LYS A 1 94 ? 15.107 2.775 -15.826 1.00 88.38 94 LYS A CA 1
ATOM 686 C C . LYS A 1 94 ? 14.557 2.319 -17.174 1.00 88.38 94 LYS A C 1
ATOM 688 O O . LYS A 1 94 ? 15.116 2.660 -18.208 1.00 88.38 94 LYS A O 1
ATOM 693 N N . MET A 1 95 ? 13.389 1.675 -17.192 1.00 83.44 95 MET A N 1
ATOM 694 C CA . MET A 1 95 ? 12.757 1.246 -18.444 1.00 83.44 95 MET A CA 1
ATOM 695 C C . MET A 1 95 ? 12.438 2.418 -19.373 1.00 83.44 95 MET A C 1
ATOM 697 O O . MET A 1 95 ? 12.569 2.295 -20.589 1.00 83.44 95 MET A O 1
ATOM 701 N N . ARG A 1 96 ? 12.038 3.574 -18.827 1.00 84.50 96 ARG A N 1
ATOM 702 C CA . ARG A 1 96 ? 11.827 4.785 -19.630 1.00 84.50 96 ARG A CA 1
ATOM 703 C C . ARG A 1 96 ? 13.136 5.326 -20.213 1.00 84.50 96 ARG A C 1
ATOM 705 O O . ARG A 1 96 ? 13.115 5.864 -21.317 1.00 84.50 96 ARG A O 1
ATOM 712 N N . GLN A 1 97 ? 14.240 5.230 -19.480 1.00 86.38 97 GLN A N 1
ATOM 713 C CA . GLN A 1 97 ? 15.557 5.646 -19.962 1.00 86.38 97 GLN A CA 1
ATOM 714 C C . GLN A 1 97 ? 16.069 4.710 -21.064 1.00 86.38 97 GLN A C 1
ATOM 716 O O . GLN A 1 97 ? 16.550 5.191 -22.083 1.00 86.38 97 GLN A O 1
ATOM 721 N N . GLU A 1 98 ? 15.903 3.398 -20.897 1.00 84.25 98 GLU A N 1
ATOM 722 C CA . GLU A 1 98 ? 16.402 2.380 -21.832 1.00 84.25 98 GLU A CA 1
ATOM 723 C C . GLU A 1 98 ? 15.540 2.242 -23.095 1.00 84.25 98 GLU A C 1
ATOM 725 O O . GLU A 1 98 ? 16.060 2.072 -24.193 1.00 84.25 98 GLU A O 1
ATOM 730 N N . SER A 1 99 ? 14.212 2.313 -22.957 1.00 79.81 99 SER A N 1
ATOM 731 C CA . SER A 1 99 ? 13.254 2.032 -24.043 1.00 79.81 99 SER A CA 1
ATOM 732 C C . SER A 1 99 ? 12.531 3.279 -24.573 1.00 79.81 99 SER A C 1
ATOM 734 O O . SER A 1 99 ? 11.628 3.173 -25.406 1.00 79.81 99 SER A O 1
ATOM 736 N N . GLY A 1 100 ? 12.849 4.465 -24.048 1.00 75.75 100 GLY A N 1
ATOM 737 C CA . GLY A 1 100 ? 12.102 5.694 -24.313 1.00 75.75 100 GLY A CA 1
ATOM 738 C C . GLY A 1 100 ? 10.708 5.720 -23.663 1.00 75.75 100 GLY A C 1
ATOM 739 O O . GLY A 1 100 ? 10.382 4.976 -22.736 1.00 75.75 100 GLY A O 1
ATOM 740 N N . THR A 1 101 ? 9.831 6.612 -24.133 1.00 65.25 101 THR A N 1
ATOM 741 C CA . THR A 1 101 ? 8.511 6.864 -23.512 1.00 65.25 101 THR A CA 1
ATOM 742 C C . THR A 1 101 ? 7.531 5.687 -23.645 1.00 65.25 101 THR A C 1
ATOM 744 O O . THR A 1 101 ? 6.524 5.624 -22.933 1.00 65.25 101 THR A O 1
ATOM 747 N N . THR A 1 102 ? 7.826 4.740 -24.536 1.00 60.66 102 THR A N 1
ATOM 748 C CA . THR A 1 102 ? 6.904 3.711 -25.032 1.00 60.66 102 THR A CA 1
ATOM 749 C C . THR A 1 102 ? 7.305 2.287 -24.659 1.00 60.66 102 THR A C 1
ATOM 751 O O . THR A 1 102 ? 6.892 1.373 -25.361 1.00 60.66 102 THR A O 1
ATOM 754 N N . GLY A 1 103 ? 8.054 2.106 -23.557 1.00 68.69 103 GLY A N 1
ATOM 755 C CA . GLY A 1 103 ? 8.594 0.813 -23.099 1.00 68.69 103 GLY A CA 1
ATOM 756 C C . GLY A 1 103 ? 7.710 -0.403 -23.392 1.00 68.69 103 GLY A C 1
ATOM 757 O O . GLY A 1 103 ? 6.483 -0.298 -23.327 1.00 68.69 103 GLY A O 1
ATOM 758 N N . THR A 1 104 ? 8.347 -1.527 -23.734 1.00 77.75 104 THR A N 1
ATOM 759 C CA . THR A 1 104 ? 7.714 -2.710 -24.343 1.00 77.75 104 THR A CA 1
ATOM 760 C C . THR A 1 104 ? 6.465 -3.192 -23.594 1.00 77.75 104 THR A C 1
ATOM 762 O O . THR A 1 104 ? 6.335 -3.030 -22.377 1.00 77.75 104 THR A O 1
ATOM 765 N N . LEU A 1 105 ? 5.521 -3.793 -24.330 1.00 80.06 105 LEU A N 1
ATOM 766 C CA . LEU A 1 105 ? 4.274 -4.319 -23.758 1.00 80.06 105 LEU A CA 1
ATOM 767 C C . LEU A 1 105 ? 4.542 -5.305 -22.611 1.00 80.06 105 LEU A C 1
ATOM 769 O O . LEU A 1 105 ? 3.894 -5.205 -21.570 1.00 80.06 105 LEU A O 1
ATOM 773 N N . ASP A 1 106 ? 5.551 -6.163 -22.756 1.00 84.25 106 ASP A N 1
ATOM 774 C CA . ASP A 1 106 ? 5.946 -7.139 -21.735 1.00 84.25 106 ASP A CA 1
ATOM 775 C C . ASP A 1 106 ? 6.455 -6.473 -20.455 1.00 84.25 106 ASP A C 1
ATOM 777 O O . ASP A 1 106 ? 6.071 -6.852 -19.349 1.00 84.25 106 ASP A O 1
ATOM 781 N N . SER A 1 107 ? 7.275 -5.432 -20.586 1.00 82.19 107 SER A N 1
ATOM 782 C CA . SER A 1 107 ? 7.785 -4.659 -19.452 1.00 82.19 107 SER A CA 1
ATOM 783 C C . SER A 1 107 ? 6.663 -3.961 -18.679 1.00 82.19 107 SER A C 1
ATOM 785 O O . SER A 1 107 ? 6.654 -3.936 -17.447 1.00 82.19 107 SER A O 1
ATOM 787 N N . ARG A 1 108 ? 5.659 -3.442 -19.395 1.00 82.56 108 ARG A N 1
ATOM 788 C CA . ARG A 1 108 ? 4.460 -2.854 -18.779 1.00 82.56 108 ARG A CA 1
ATOM 789 C C . ARG A 1 108 ? 3.586 -3.906 -18.100 1.00 82.56 108 ARG A C 1
ATOM 791 O O . ARG A 1 108 ? 3.043 -3.631 -17.033 1.00 82.56 108 ARG A O 1
ATOM 798 N N . ALA A 1 109 ? 3.450 -5.090 -18.697 1.00 87.75 109 ALA A N 1
ATOM 799 C CA . ALA A 1 109 ? 2.696 -6.196 -18.114 1.00 87.75 109 ALA A CA 1
ATOM 800 C C . ALA A 1 109 ? 3.336 -6.671 -16.802 1.00 87.75 109 ALA A C 1
ATOM 802 O O . ALA A 1 109 ? 2.646 -6.728 -15.786 1.00 87.75 109 ALA A O 1
ATOM 803 N N . LYS A 1 110 ? 4.659 -6.884 -16.792 1.00 86.94 110 LYS A N 1
ATOM 804 C CA . LYS A 1 110 ? 5.416 -7.256 -15.585 1.00 86.94 110 LYS A CA 1
ATOM 805 C C . LYS A 1 110 ? 5.264 -6.228 -14.468 1.00 86.94 110 LYS A C 1
ATOM 807 O O . LYS A 1 110 ? 5.008 -6.587 -13.329 1.00 86.94 110 LYS A O 1
ATOM 812 N N . MET A 1 111 ? 5.355 -4.940 -14.789 1.00 85.62 111 MET A N 1
ATOM 813 C CA . MET A 1 111 ? 5.155 -3.871 -13.806 1.00 85.62 111 MET A CA 1
ATOM 814 C C . MET A 1 111 ? 3.727 -3.833 -13.251 1.00 85.62 111 MET A C 1
ATOM 816 O O . MET A 1 111 ? 3.510 -3.574 -12.071 1.00 85.62 111 MET A O 1
ATOM 820 N N . ARG A 1 112 ? 2.725 -4.081 -14.098 1.00 87.25 112 ARG A N 1
ATOM 821 C CA . ARG A 1 112 ? 1.341 -4.181 -13.633 1.00 87.25 112 ARG A CA 1
ATOM 822 C C . ARG A 1 112 ? 1.174 -5.358 -12.676 1.00 87.25 112 ARG A C 1
ATOM 824 O O . ARG A 1 112 ? 0.494 -5.216 -11.666 1.00 87.25 112 ARG A O 1
ATOM 831 N N . GLU A 1 113 ? 1.795 -6.488 -12.987 1.00 91.00 113 GLU A N 1
ATOM 832 C CA . GLU A 1 113 ? 1.782 -7.680 -12.145 1.00 91.00 113 GLU A CA 1
ATOM 833 C C . GLU A 1 113 ? 2.475 -7.435 -10.798 1.00 91.00 113 GLU A C 1
ATOM 835 O O . GLU A 1 113 ? 1.902 -7.767 -9.762 1.00 91.00 113 GLU A O 1
ATOM 840 N N . THR A 1 114 ? 3.637 -6.770 -10.777 1.00 89.19 114 THR A N 1
ATOM 841 C CA . THR A 1 114 ? 4.324 -6.430 -9.519 1.00 89.19 114 THR A CA 1
ATOM 842 C C . THR A 1 114 ? 3.504 -5.477 -8.657 1.00 89.19 114 THR A C 1
ATOM 844 O O . THR A 1 114 ? 3.396 -5.690 -7.451 1.00 89.19 114 THR A O 1
ATOM 847 N N . LEU A 1 115 ? 2.855 -4.474 -9.258 1.00 88.50 115 LEU A N 1
ATOM 848 C CA . LEU A 1 115 ? 1.937 -3.585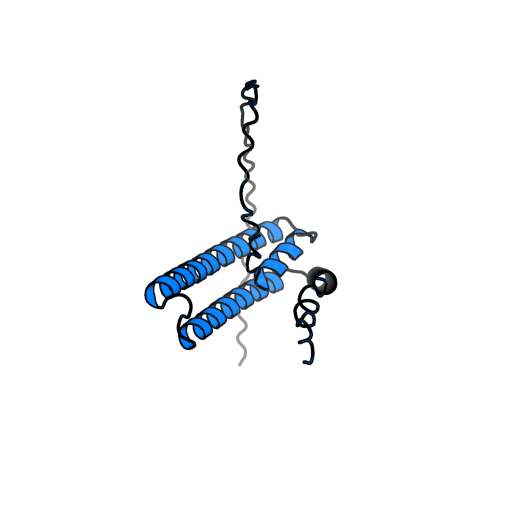 -8.538 1.00 88.50 115 LEU A CA 1
ATOM 849 C C . LEU A 1 115 ? 0.717 -4.334 -7.992 1.00 88.50 115 LEU A C 1
ATOM 851 O O . LEU A 1 115 ? 0.333 -4.112 -6.848 1.00 88.50 115 LEU A O 1
ATOM 855 N N . MET A 1 116 ? 0.123 -5.242 -8.772 1.00 89.81 116 MET A N 1
ATOM 856 C CA . MET A 1 116 ? -1.001 -6.066 -8.314 1.00 89.81 116 MET A CA 1
ATOM 857 C C . MET A 1 116 ? -0.606 -6.994 -7.163 1.00 89.81 116 MET A C 1
ATOM 859 O O . MET A 1 116 ? -1.379 -7.159 -6.221 1.00 89.81 116 MET A O 1
ATOM 863 N N . ALA A 1 117 ? 0.585 -7.590 -7.224 1.00 91.56 117 ALA A N 1
ATOM 864 C CA . ALA A 1 117 ? 1.109 -8.433 -6.156 1.00 91.56 117 ALA A CA 1
ATOM 865 C C . ALA A 1 117 ? 1.349 -7.624 -4.873 1.00 91.56 117 ALA A C 1
ATOM 867 O O . ALA A 1 117 ? 0.938 -8.061 -3.798 1.00 91.56 117 ALA A O 1
ATOM 868 N N . LEU A 1 118 ? 1.936 -6.428 -4.996 1.00 89.81 118 LEU A N 1
ATOM 869 C CA . LEU A 1 118 ? 2.164 -5.514 -3.877 1.00 89.81 118 LEU A CA 1
ATOM 870 C C . LEU A 1 118 ? 0.841 -5.080 -3.228 1.00 89.81 118 LEU A C 1
ATOM 872 O O . LEU A 1 118 ? 0.692 -5.164 -2.010 1.00 89.81 118 LEU A O 1
ATOM 876 N N . ASP A 1 119 ? -0.144 -4.680 -4.036 1.00 88.69 119 ASP A N 1
ATOM 877 C CA . ASP A 1 119 ? -1.472 -4.308 -3.542 1.00 88.69 119 ASP A CA 1
ATOM 878 C C . ASP A 1 119 ? -2.168 -5.500 -2.859 1.00 88.69 119 ASP A C 1
ATOM 880 O O . ASP A 1 119 ? -2.793 -5.338 -1.810 1.00 88.69 119 ASP A O 1
ATOM 884 N N . LYS A 1 120 ? -2.044 -6.718 -3.405 1.00 91.12 120 LYS A N 1
ATOM 885 C CA . LYS A 1 120 ? -2.631 -7.929 -2.810 1.00 91.12 120 LYS A CA 1
ATOM 886 C C . LYS A 1 120 ? -1.999 -8.283 -1.463 1.00 91.12 120 LYS A C 1
ATOM 888 O O . LYS A 1 120 ? -2.730 -8.646 -0.538 1.00 91.12 120 LYS A O 1
ATOM 893 N N . ASP A 1 121 ? -0.677 -8.186 -1.346 1.00 91.25 121 ASP A N 1
ATOM 894 C CA . ASP A 1 121 ? 0.041 -8.436 -0.091 1.00 91.25 121 ASP A CA 1
ATOM 895 C C . ASP A 1 121 ? -0.406 -7.455 1.001 1.00 91.25 121 ASP A C 1
ATOM 897 O O . ASP A 1 121 ? -0.824 -7.865 2.086 1.00 91.25 121 ASP A O 1
ATOM 901 N N . VAL A 1 122 ? -0.441 -6.160 0.674 1.00 90.88 122 VAL A N 1
ATOM 902 C CA . VAL A 1 122 ? -0.916 -5.113 1.587 1.00 90.88 122 VAL A CA 1
ATOM 903 C C . VAL A 1 122 ? -2.361 -5.343 2.008 1.00 90.88 122 VAL A C 1
ATOM 905 O O . VAL A 1 122 ? -2.658 -5.314 3.201 1.00 90.88 122 VAL A O 1
ATOM 908 N N . ASN A 1 123 ? -3.255 -5.633 1.061 1.00 90.69 123 ASN A N 1
ATOM 909 C CA . ASN A 1 123 ? -4.658 -5.906 1.371 1.00 90.69 123 ASN A CA 1
ATOM 910 C C . ASN A 1 123 ? -4.808 -7.110 2.308 1.00 90.69 123 ASN A C 1
ATOM 912 O O . ASN A 1 123 ? -5.575 -7.045 3.264 1.00 90.69 123 ASN A O 1
ATOM 916 N N . THR A 1 124 ? -4.031 -8.173 2.090 1.00 93.50 124 THR A N 1
ATOM 917 C CA . THR A 1 124 ? -4.055 -9.372 2.941 1.00 93.50 124 THR A CA 1
ATOM 918 C C . THR A 1 124 ? -3.611 -9.050 4.371 1.00 93.50 124 THR A C 1
ATOM 920 O O . THR A 1 124 ? -4.255 -9.475 5.330 1.00 93.50 124 THR A O 1
ATOM 923 N N . LYS A 1 125 ? -2.541 -8.260 4.530 1.00 93.31 125 LYS A N 1
ATOM 924 C CA . LYS A 1 125 ? -2.039 -7.830 5.847 1.00 93.31 125 LYS A CA 1
ATOM 925 C C . LYS A 1 125 ? -3.026 -6.913 6.570 1.00 93.31 125 LYS A C 1
ATOM 927 O O . LYS A 1 125 ? -3.257 -7.088 7.765 1.00 93.31 125 LYS A O 1
ATOM 932 N N . ILE A 1 126 ? -3.649 -5.983 5.845 1.00 92.50 126 ILE A N 1
ATOM 933 C CA . ILE A 1 126 ? -4.713 -5.120 6.376 1.00 92.50 126 ILE A CA 1
ATOM 934 C C . ILE A 1 126 ? -5.890 -5.972 6.854 1.00 92.50 126 ILE A C 1
ATOM 936 O O . ILE A 1 126 ? -6.346 -5.824 7.986 1.00 92.50 126 ILE A O 1
ATOM 940 N N . ASP A 1 127 ? -6.363 -6.904 6.031 1.00 92.94 127 ASP A N 1
ATOM 941 C CA . ASP A 1 127 ? -7.527 -7.721 6.365 1.00 92.94 127 ASP A CA 1
ATOM 942 C C . ASP A 1 127 ? -7.268 -8.654 7.553 1.00 92.94 127 ASP A C 1
ATOM 944 O O . ASP A 1 127 ? -8.199 -8.978 8.289 1.00 92.94 127 ASP A O 1
ATOM 948 N N . ALA A 1 128 ? -6.025 -9.077 7.774 1.00 95.06 128 ALA A N 1
ATOM 949 C CA . ALA A 1 128 ? -5.655 -9.852 8.955 1.00 95.06 128 ALA A CA 1
ATOM 950 C C . ALA A 1 128 ? -5.666 -9.018 10.253 1.00 95.06 128 ALA A C 1
ATOM 952 O O . ALA A 1 128 ? -5.840 -9.571 11.336 1.00 95.06 128 ALA A O 1
ATOM 953 N N . MET A 1 129 ? -5.480 -7.699 10.152 1.00 94.50 129 MET A N 1
ATOM 954 C CA . MET A 1 129 ? -5.395 -6.769 11.283 1.00 94.50 129 MET A CA 1
ATOM 955 C C . MET A 1 129 ? -6.757 -6.213 11.725 1.00 94.50 129 MET A C 1
ATOM 957 O O . MET A 1 129 ? -6.931 -5.881 12.900 1.00 94.50 129 MET A O 1
ATOM 961 N N . LEU A 1 130 ? -7.695 -6.052 10.791 1.00 94.00 130 LEU A N 1
ATOM 962 C CA . LEU A 1 130 ? -8.985 -5.413 11.054 1.00 94.00 130 LEU A CA 1
ATOM 963 C C . LEU A 1 130 ? -10.025 -6.384 11.612 1.00 94.00 130 LEU A C 1
ATOM 965 O O . LEU A 1 130 ? -10.129 -7.536 11.179 1.00 94.00 130 LEU A O 1
ATOM 969 N N . THR A 1 131 ? -10.878 -5.876 12.499 1.00 95.31 131 THR A N 1
ATOM 970 C CA . THR A 1 131 ? -12.084 -6.592 12.931 1.00 95.31 131 THR A CA 1
ATOM 971 C C . THR A 1 131 ? -13.133 -6.640 11.809 1.00 95.31 131 THR A C 1
ATOM 973 O O . THR A 1 131 ? -13.077 -5.838 10.871 1.00 95.31 131 THR A O 1
ATOM 976 N N . PRO A 1 132 ? -14.119 -7.556 11.872 1.00 95.00 132 PRO A N 1
ATOM 977 C CA . PRO A 1 132 ? -15.202 -7.605 10.887 1.00 95.00 132 PRO A CA 1
ATOM 978 C C . PRO A 1 132 ? -15.962 -6.277 10.747 1.00 95.00 132 PRO A C 1
ATOM 980 O O . PRO A 1 132 ? -16.273 -5.867 9.629 1.00 95.00 132 PRO A O 1
ATOM 983 N N . ASP A 1 133 ? -16.197 -5.576 11.859 1.00 93.94 133 ASP A N 1
ATOM 984 C CA . ASP A 1 133 ? -16.900 -4.289 11.859 1.00 93.94 133 ASP A CA 1
ATOM 985 C C . ASP A 1 133 ? -16.067 -3.188 11.187 1.00 93.94 133 ASP A C 1
ATOM 987 O O . ASP A 1 133 ? -16.572 -2.472 10.322 1.00 93.94 133 ASP A O 1
ATOM 991 N N . GLN A 1 134 ? -14.763 -3.119 11.485 1.00 93.94 134 GLN A N 1
ATOM 992 C CA . GLN A 1 134 ? -13.842 -2.173 10.841 1.00 93.94 134 GLN A CA 1
ATOM 993 C C . GLN A 1 134 ? -13.715 -2.424 9.330 1.00 93.94 134 GLN A C 1
ATOM 995 O O . GLN A 1 134 ? -13.614 -1.478 8.552 1.00 93.94 134 GLN A O 1
ATOM 1000 N N . LYS A 1 135 ? -13.749 -3.689 8.884 1.00 93.31 135 LYS A N 1
ATOM 1001 C CA . LYS A 1 135 ? -13.741 -4.029 7.447 1.00 93.31 135 LYS A CA 1
ATOM 1002 C C . LYS A 1 135 ? -14.967 -3.483 6.729 1.00 93.31 135 LYS A C 1
ATOM 1004 O O . LYS A 1 135 ? -14.843 -2.941 5.632 1.00 93.31 135 LYS A O 1
ATOM 1009 N N . LYS A 1 136 ? -16.139 -3.607 7.354 1.00 93.81 136 LYS A N 1
ATOM 1010 C CA . LYS A 1 136 ? -17.396 -3.100 6.803 1.00 93.81 136 LYS A CA 1
ATOM 1011 C C . LYS A 1 136 ? -17.380 -1.575 6.696 1.00 93.81 136 LYS A C 1
ATOM 1013 O O . LYS A 1 136 ? -17.806 -1.035 5.678 1.00 93.81 136 LYS A O 1
ATOM 1018 N N . GLU A 1 137 ? -16.862 -0.887 7.710 1.00 92.94 137 GLU A N 1
ATOM 1019 C CA . GLU A 1 137 ? -16.716 0.572 7.682 1.00 92.94 137 GLU A CA 1
ATOM 1020 C C . GLU A 1 137 ? -15.721 1.020 6.601 1.00 92.94 137 GLU A C 1
ATOM 1022 O O . GLU A 1 137 ? -16.015 1.931 5.825 1.00 92.94 137 GLU A O 1
ATOM 1027 N N . LEU A 1 138 ? -14.584 0.327 6.472 1.00 92.12 138 LEU A N 1
ATOM 1028 C CA . LEU A 1 138 ? -13.607 0.582 5.413 1.00 92.12 138 LEU A CA 1
ATOM 1029 C C . LEU A 1 138 ? -14.232 0.466 4.016 1.00 92.12 138 LEU A C 1
ATOM 1031 O O . LEU A 1 138 ? -14.016 1.325 3.162 1.00 92.12 138 LEU A O 1
ATOM 1035 N N . GLU A 1 139 ? -15.015 -0.585 3.775 1.00 90.81 139 GLU A N 1
ATOM 1036 C CA . GLU A 1 139 ? -15.684 -0.818 2.492 1.00 90.81 139 GLU A CA 1
ATOM 1037 C C . GLU A 1 139 ? -16.730 0.264 2.182 1.00 90.81 139 GLU A C 1
ATOM 1039 O O . GLU A 1 139 ? -16.823 0.736 1.044 1.00 90.81 139 GLU A O 1
ATOM 1044 N N . GLN A 1 140 ? -17.468 0.726 3.197 1.00 90.69 140 GLN A N 1
ATOM 1045 C CA . GLN A 1 140 ? -18.398 1.850 3.064 1.00 90.69 140 GLN A CA 1
ATOM 1046 C C . GLN A 1 140 ? -17.669 3.145 2.695 1.00 90.69 140 GLN A C 1
ATOM 1048 O O . GLN A 1 140 ? -18.058 3.800 1.725 1.00 90.69 140 GLN A O 1
ATOM 1053 N N . GLN A 1 141 ? -16.578 3.474 3.393 1.00 88.00 141 GLN A N 1
ATOM 1054 C CA . GLN A 1 141 ? -15.766 4.657 3.092 1.00 88.00 141 GLN A CA 1
ATOM 1055 C C . GLN A 1 141 ? -15.162 4.594 1.682 1.00 88.00 141 GLN A C 1
ATOM 1057 O O . GLN A 1 141 ? -15.152 5.592 0.958 1.00 88.00 141 GLN A O 1
ATOM 1062 N N . MET A 1 142 ? -14.687 3.418 1.257 1.00 86.38 142 MET A N 1
ATOM 1063 C CA . MET A 1 142 ? -14.172 3.219 -0.099 1.00 86.38 142 MET A CA 1
ATOM 1064 C C . MET A 1 142 ? -15.267 3.430 -1.149 1.00 86.38 142 MET A C 1
ATOM 1066 O O . MET A 1 142 ? -15.068 4.195 -2.093 1.00 86.38 142 MET A O 1
ATOM 1070 N N . THR A 1 143 ? -16.441 2.831 -0.950 1.00 86.81 143 THR A N 1
ATOM 1071 C CA . THR A 1 143 ? -17.597 2.979 -1.846 1.00 86.81 143 THR A CA 1
ATOM 1072 C C . THR A 1 143 ? -18.054 4.437 -1.949 1.00 86.81 143 THR A C 1
ATOM 1074 O O . THR A 1 143 ? -18.417 4.915 -3.025 1.00 86.81 143 THR A O 1
ATOM 1077 N N . GLU A 1 144 ? -18.040 5.174 -0.838 1.00 84.88 144 GLU A N 1
ATOM 1078 C CA . GLU A 1 144 ? -18.370 6.599 -0.822 1.00 84.88 144 GLU A CA 1
ATOM 1079 C C . GLU A 1 144 ? -17.330 7.428 -1.587 1.00 84.88 144 GLU A C 1
ATOM 1081 O O . GLU A 1 144 ? -17.688 8.260 -2.424 1.00 84.88 144 GLU A O 1
ATOM 1086 N N . SER A 1 145 ? -16.040 7.143 -1.389 1.00 78.19 145 SER A N 1
ATOM 1087 C CA . SER A 1 145 ? -14.948 7.819 -2.099 1.00 78.19 145 SER A CA 1
ATOM 1088 C C . SER A 1 145 ? -14.968 7.575 -3.616 1.00 78.19 145 SER A C 1
ATOM 1090 O O . SER A 1 145 ? -14.680 8.483 -4.403 1.00 78.19 145 SER A O 1
ATOM 1092 N N . GLU A 1 146 ? -15.381 6.379 -4.042 1.00 77.38 146 GLU A N 1
ATOM 1093 C CA . GLU A 1 146 ? -15.564 6.036 -5.451 1.00 77.38 146 GLU A CA 1
ATOM 1094 C C . GLU A 1 146 ? -16.724 6.829 -6.066 1.00 77.38 146 GLU A C 1
ATOM 1096 O O . GLU A 1 146 ? -16.591 7.402 -7.146 1.00 77.38 146 GLU A O 1
ATOM 1101 N N . LYS A 1 147 ? -17.844 6.968 -5.347 1.00 77.31 147 LYS A N 1
ATOM 1102 C CA . LYS A 1 147 ? -18.975 7.801 -5.794 1.00 77.31 147 LYS A CA 1
ATOM 1103 C C . LYS A 1 147 ? -18.609 9.283 -5.874 1.00 77.31 147 LYS A C 1
ATOM 1105 O O . LYS A 1 147 ? -19.132 9.999 -6.728 1.00 77.31 147 LYS A O 1
ATOM 1110 N N . MET A 1 148 ? -17.716 9.741 -4.996 1.00 65.69 148 MET A N 1
ATOM 1111 C CA . MET A 1 148 ? -17.328 11.144 -4.889 1.00 65.69 148 MET A CA 1
ATOM 1112 C C . MET A 1 148 ? -16.238 11.563 -5.877 1.00 65.69 148 MET A C 1
ATOM 1114 O O . MET A 1 148 ? -16.001 12.759 -6.012 1.00 65.69 148 MET A O 1
ATOM 1118 N N . THR A 1 149 ? -15.596 10.640 -6.606 1.00 61.72 149 THR A N 1
ATOM 1119 C CA . THR A 1 149 ? -14.735 11.004 -7.742 1.00 61.72 149 THR A CA 1
ATOM 1120 C C . THR A 1 149 ? -15.622 11.296 -8.953 1.00 61.72 149 THR A C 1
ATOM 1122 O O . THR A 1 149 ? -15.999 10.388 -9.698 1.00 61.72 149 THR A O 1
ATOM 1125 N N . PRO A 1 150 ? -16.001 12.564 -9.208 1.00 51.72 150 PRO A N 1
ATOM 1126 C CA . PRO A 1 150 ? -16.939 12.851 -10.271 1.00 51.72 150 PRO A CA 1
ATOM 1127 C C . PRO A 1 150 ? -16.194 12.606 -11.578 1.00 51.72 150 PRO A C 1
ATOM 1129 O O . PRO A 1 150 ? -15.093 13.131 -11.754 1.00 51.72 150 PRO A O 1
ATOM 1132 N N . ARG A 1 151 ? -16.789 11.783 -12.449 1.00 52.50 151 ARG A N 1
ATOM 1133 C CA . ARG A 1 151 ? -17.005 11.875 -13.915 1.00 52.50 151 ARG A CA 1
ATOM 1134 C C . ARG A 1 151 ? -16.274 12.932 -14.779 1.00 52.50 151 ARG A C 1
ATOM 1136 O O . ARG A 1 151 ? -16.580 13.025 -15.959 1.00 52.50 151 ARG A O 1
ATOM 1143 N N . ARG A 1 152 ? -15.247 13.646 -14.316 1.00 52.22 152 ARG A N 1
ATOM 1144 C CA . ARG A 1 152 ? -14.423 14.600 -15.080 1.00 52.22 152 ARG A CA 1
ATOM 1145 C C . ARG A 1 152 ? -13.633 13.943 -16.221 1.00 52.22 152 ARG A C 1
ATOM 1147 O O . ARG A 1 152 ? -12.983 14.641 -16.988 1.00 52.22 152 ARG A O 1
ATOM 1154 N N . MET A 1 153 ? -13.678 12.614 -16.336 1.00 52.41 153 MET A N 1
ATOM 1155 C CA . MET A 1 153 ? -13.176 11.870 -17.495 1.00 52.41 153 MET A CA 1
ATOM 1156 C C . MET A 1 153 ? -14.213 11.720 -18.619 1.00 52.41 153 MET A C 1
ATOM 1158 O O . MET A 1 153 ? -13.816 11.468 -19.751 1.00 52.41 153 MET A O 1
ATOM 1162 N N . ARG A 1 154 ? -15.521 11.868 -18.350 1.00 52.47 154 ARG A N 1
ATOM 1163 C CA . ARG A 1 154 ? -16.562 11.607 -19.359 1.00 52.47 154 ARG A CA 1
ATOM 1164 C C . ARG A 1 154 ? -16.800 12.797 -20.292 1.00 52.47 154 ARG A C 1
ATOM 1166 O O . ARG A 1 154 ? -17.043 12.582 -21.472 1.00 52.47 154 ARG A O 1
ATOM 1173 N N . ASP A 1 155 ? -16.598 14.020 -19.807 1.00 54.06 155 ASP A N 1
ATOM 1174 C CA . ASP A 1 155 ? -16.862 15.236 -20.594 1.00 54.06 155 ASP A CA 1
ATOM 1175 C C . ASP A 1 155 ? -15.701 15.653 -21.515 1.00 54.06 155 ASP A C 1
ATOM 1177 O O . ASP A 1 155 ? -15.838 16.585 -22.299 1.00 54.06 155 ASP A O 1
ATOM 1181 N N . ARG A 1 156 ? -14.549 14.963 -21.476 1.00 56.09 156 ARG A N 1
ATOM 1182 C CA . ARG A 1 156 ? -13.442 15.232 -22.417 1.00 56.09 156 ARG A CA 1
ATOM 1183 C C . ARG A 1 156 ? -13.596 14.562 -23.779 1.00 56.09 156 ARG A C 1
ATOM 1185 O O . ARG A 1 156 ? -12.851 14.916 -24.684 1.00 56.09 156 ARG A O 1
ATOM 1192 N N . ASN A 1 157 ? -14.517 13.607 -23.929 1.00 54.31 157 ASN A N 1
ATOM 1193 C CA . ASN A 1 157 ? -14.659 12.837 -25.168 1.00 54.31 157 ASN A CA 1
ATOM 1194 C C . ASN A 1 157 ? -15.819 13.308 -26.065 1.00 54.31 157 ASN A C 1
ATOM 1196 O O . ASN A 1 157 ? -16.041 12.722 -27.117 1.00 54.31 157 ASN A O 1
ATOM 1200 N N . THR A 1 158 ? -16.563 14.345 -25.666 1.00 57.94 158 THR A N 1
ATOM 1201 C CA . THR A 1 158 ? -17.686 14.895 -26.450 1.00 57.94 158 THR A CA 1
ATOM 1202 C C . THR A 1 158 ? -17.419 16.284 -27.028 1.00 57.94 158 THR A C 1
ATOM 1204 O O . THR A 1 158 ? -18.202 16.754 -27.844 1.00 57.94 158 THR A O 1
ATOM 1207 N N . SER A 1 159 ? -16.297 16.933 -26.697 1.00 57.62 159 SER A N 1
ATOM 1208 C CA . SER A 1 159 ? -15.886 18.203 -27.311 1.00 57.62 159 SER A CA 1
ATOM 1209 C C . SER A 1 159 ? -15.010 17.985 -28.555 1.00 57.62 159 SER A C 1
ATOM 1211 O O . SER A 1 159 ? -13.920 18.549 -28.657 1.00 57.62 159 SER A O 1
ATOM 1213 N N . ALA A 1 160 ? -15.449 17.134 -29.485 1.00 64.31 160 ALA A N 1
ATOM 1214 C CA . ALA A 1 160 ? -14.914 17.160 -30.843 1.00 64.31 160 ALA A CA 1
ATOM 1215 C C . ALA A 1 160 ? -15.496 18.406 -31.541 1.00 64.31 160 ALA A C 1
ATOM 1217 O O . ALA A 1 160 ? -16.721 18.548 -31.565 1.00 64.31 160 ALA A O 1
ATOM 1218 N N . PRO A 1 161 ? -14.679 19.340 -32.063 1.00 61.94 161 PRO A N 1
ATOM 1219 C CA . PRO A 1 161 ? -15.207 20.483 -32.796 1.00 61.94 161 PRO A CA 1
ATOM 1220 C C . PRO A 1 161 ? -15.903 19.969 -34.058 1.00 61.94 161 PRO A C 1
ATOM 1222 O O . PRO A 1 161 ? -15.279 19.314 -34.892 1.00 61.94 161 PRO A O 1
ATOM 1225 N N . ALA A 1 162 ? -17.204 20.240 -34.176 1.00 62.31 162 ALA A N 1
ATOM 1226 C CA . ALA A 1 162 ? -17.970 19.955 -35.378 1.00 62.31 162 ALA A CA 1
ATOM 1227 C C . ALA A 1 162 ? -17.282 20.626 -36.576 1.00 62.31 162 ALA A C 1
ATOM 1229 O O . ALA A 1 162 ? -17.144 21.851 -36.615 1.00 62.31 162 ALA A O 1
ATOM 1230 N N . ALA A 1 163 ? -16.812 19.816 -37.525 1.00 66.94 163 ALA A N 1
ATOM 1231 C CA . ALA A 1 163 ? -16.341 20.305 -38.808 1.00 66.94 163 ALA A CA 1
ATOM 1232 C C . ALA A 1 163 ? -17.495 21.061 -39.482 1.00 66.94 163 ALA A C 1
ATOM 1234 O O . ALA A 1 163 ? -18.601 20.533 -39.603 1.00 66.94 163 ALA A O 1
ATOM 1235 N N . LYS A 1 164 ? -17.251 22.319 -39.862 1.00 61.81 164 LYS A N 1
ATOM 1236 C CA . LYS A 1 164 ? -18.203 23.096 -40.659 1.00 61.81 164 LYS A CA 1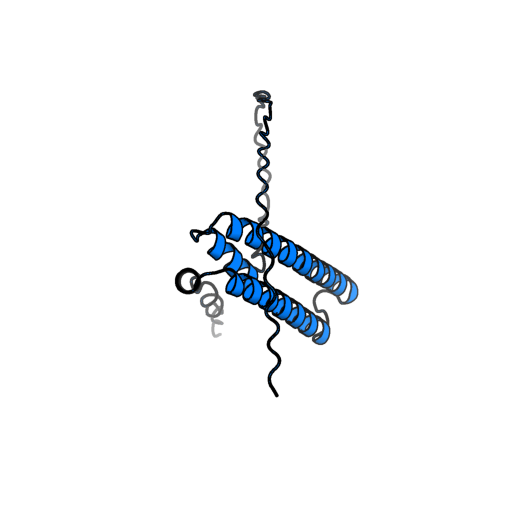
ATOM 1237 C C . LYS A 1 164 ? -18.307 22.452 -42.050 1.00 61.81 164 LYS A C 1
ATOM 1239 O O . LYS A 1 164 ? -17.253 22.184 -42.625 1.00 61.81 164 LYS A O 1
ATOM 1244 N N . PRO A 1 165 ? -19.517 22.197 -42.574 1.00 70.44 165 PRO A N 1
ATOM 1245 C CA . PRO A 1 165 ? -19.683 21.832 -43.974 1.00 70.44 165 PRO A CA 1
ATOM 1246 C C . PRO A 1 165 ? -19.406 23.051 -44.869 1.00 70.44 165 PRO A C 1
ATOM 1248 O O . PRO A 1 165 ? -19.633 24.187 -44.443 1.00 70.44 165 PRO A O 1
ATOM 1251 N N . GLU A 1 166 ? -18.858 22.766 -46.052 1.00 69.31 166 GLU A N 1
ATOM 1252 C CA . GLU A 1 166 ? -18.447 23.707 -47.110 1.00 69.31 166 GLU A CA 1
ATOM 1253 C C . GLU A 1 166 ? -19.592 24.560 -47.669 1.00 69.31 166 GLU A C 1
ATOM 1255 O O . GLU A 1 166 ? -20.737 24.054 -47.751 1.00 69.31 166 GLU A O 1
#

Radius of gyration: 25.02 Å; chains: 1; bounding box: 36×84×76 Å

Secondary structure (DSSP, 8-state):
----------------------------------------------------HHHHHHHHHTTS---HHHHHHHHHHHHHHHHHHHHHHHHHHHHHHHHGGG--HHHHHHHHHHHHHHHHHHHHHHHHHS-HHHHHHHHHHHHHHHHHS--TTTTTSS-PPPPPP-